Protein AF-A0A9W7RB84-F1 (afdb_monomer_lite)

Secondary structure (DSSP, 8-state):
-HHHHHHHHT-SS--HHHHHHHHHHHHHHHHHHHHHHHHHHHHHTTT----HHHHHHHHHHHHHHHHHHHHHHT---SS----STTTT-----TT-TT--

Structure (mmCIF, N/CA/C/O backbone):
data_AF-A0A9W7RB84-F1
#
_entry.id   AF-A0A9W7RB84-F1
#
loop_
_atom_site.group_PDB
_atom_site.id
_atom_site.type_symbol
_atom_site.label_atom_id
_atom_site.label_alt_id
_atom_site.label_comp_id
_atom_site.label_asym_id
_atom_site.label_entity_id
_atom_site.label_seq_id
_atom_site.pdbx_PDB_ins_code
_atom_site.Cartn_x
_atom_site.Cartn_y
_atom_site.Cartn_z
_atom_site.occupancy
_atom_site.B_iso_or_equiv
_atom_site.auth_seq_id
_atom_site.auth_comp_id
_atom_site.auth_asym_id
_atom_site.auth_atom_id
_atom_site.pdbx_PDB_model_num
ATOM 1 N N . VAL A 1 1 ? 9.269 9.755 8.096 1.00 79.69 1 VAL A N 1
ATOM 2 C CA . VAL A 1 1 ? 8.010 8.967 8.256 1.00 79.69 1 VAL A CA 1
ATOM 3 C C . VAL A 1 1 ? 8.179 7.819 9.252 1.00 79.69 1 VAL A C 1
ATOM 5 O O . VAL A 1 1 ? 7.345 7.698 10.149 1.00 79.69 1 VAL A O 1
ATOM 8 N N . ALA A 1 2 ? 9.262 7.042 9.144 1.00 87.94 2 ALA A N 1
ATOM 9 C CA . ALA A 1 2 ? 9.595 5.941 10.052 1.00 87.94 2 ALA A CA 1
ATOM 10 C C . ALA A 1 2 ? 9.589 6.336 11.542 1.00 87.94 2 ALA A C 1
ATOM 12 O O . ALA A 1 2 ? 8.867 5.726 12.321 1.00 87.94 2 ALA A O 1
ATOM 13 N N . GLU A 1 3 ? 10.274 7.413 11.935 1.00 91.75 3 GLU A N 1
ATOM 14 C CA . GLU A 1 3 ? 10.314 7.863 13.339 1.00 91.75 3 GLU A CA 1
ATOM 15 C C . GLU A 1 3 ? 8.923 8.172 13.906 1.00 91.75 3 GLU A C 1
ATOM 17 O O . GLU A 1 3 ? 8.541 7.689 14.971 1.00 91.75 3 GLU A O 1
ATOM 22 N N . SER A 1 4 ? 8.111 8.924 13.154 1.00 89.25 4 SER A N 1
ATOM 23 C CA . SER A 1 4 ? 6.738 9.237 13.559 1.00 89.25 4 SER A CA 1
ATOM 24 C C . SER A 1 4 ? 5.844 7.997 13.665 1.00 89.25 4 SER A C 1
ATOM 26 O O . SER A 1 4 ? 4.938 7.969 14.500 1.00 89.25 4 SER A O 1
ATOM 28 N N . TYR A 1 5 ? 6.097 6.978 12.836 1.00 93.06 5 TYR A N 1
ATOM 29 C CA . TYR A 1 5 ? 5.396 5.699 12.896 1.00 93.06 5 TYR A CA 1
ATOM 30 C C . TYR A 1 5 ? 5.823 4.903 14.131 1.00 93.06 5 TYR A C 1
ATOM 32 O O . TYR A 1 5 ? 4.970 4.507 14.918 1.00 93.06 5 TYR A O 1
ATOM 40 N N . LEU A 1 6 ? 7.130 4.768 14.368 1.00 94.62 6 LEU A N 1
ATOM 41 C CA . LEU A 1 6 ? 7.690 4.088 15.538 1.00 94.62 6 LEU A CA 1
ATOM 42 C C . LEU A 1 6 ? 7.220 4.727 16.848 1.00 94.62 6 LEU A C 1
ATOM 44 O O . LEU A 1 6 ? 6.752 4.030 17.746 1.00 94.62 6 LEU A O 1
ATOM 48 N N . SER A 1 7 ? 7.270 6.058 16.935 1.00 94.06 7 SER A N 1
ATOM 49 C CA . SER A 1 7 ? 6.736 6.815 18.070 1.00 94.06 7 SER A CA 1
ATOM 50 C C . SER A 1 7 ? 5.256 6.502 18.311 1.00 94.06 7 SER A C 1
ATOM 52 O O . SER A 1 7 ? 4.847 6.262 19.445 1.00 94.06 7 SER A O 1
ATOM 54 N N . TYR A 1 8 ? 4.440 6.434 17.252 1.00 94.56 8 TYR A N 1
ATOM 55 C CA . TYR A 1 8 ? 3.032 6.049 17.360 1.00 94.56 8 TYR A CA 1
ATOM 56 C C . TYR A 1 8 ? 2.847 4.586 17.801 1.00 94.56 8 TYR A C 1
ATOM 58 O O . TYR A 1 8 ? 1.994 4.311 18.650 1.00 94.56 8 TYR A O 1
ATOM 66 N N . CYS A 1 9 ? 3.648 3.653 17.280 1.00 92.88 9 CYS A N 1
ATOM 67 C CA . CYS A 1 9 ? 3.609 2.242 17.665 1.00 92.88 9 CYS A CA 1
ATOM 68 C C . CYS A 1 9 ? 3.927 2.046 19.151 1.00 92.88 9 CYS A C 1
ATOM 70 O O . CYS A 1 9 ? 3.251 1.256 19.805 1.00 92.88 9 CYS A O 1
ATOM 72 N N . LYS A 1 10 ? 4.870 2.814 19.706 1.00 94.94 10 LYS A N 1
ATOM 73 C CA . LYS A 1 10 ? 5.252 2.753 21.127 1.00 94.94 10 LYS A CA 1
ATOM 74 C C . LYS A 1 10 ? 4.189 3.311 22.088 1.00 94.94 10 LYS A C 1
ATOM 76 O O . LYS A 1 10 ? 4.289 3.108 23.293 1.00 94.94 10 LYS A O 1
ATOM 81 N N . LYS A 1 11 ? 3.153 4.008 21.601 1.00 94.81 11 LYS A N 1
ATOM 82 C CA . LYS A 1 11 ? 2.107 4.562 22.477 1.00 94.81 11 LYS A CA 1
ATOM 83 C C . LYS A 1 11 ? 1.207 3.471 23.053 1.00 94.81 11 LYS A C 1
ATOM 85 O O . LYS A 1 11 ? 0.582 2.725 22.301 1.00 94.81 11 LYS A O 1
ATOM 90 N N . ARG A 1 12 ? 1.030 3.494 24.381 1.00 94.56 12 ARG A N 1
ATOM 91 C CA . ARG A 1 12 ? 0.104 2.612 25.115 1.00 94.56 12 ARG A CA 1
ATOM 92 C C . ARG A 1 12 ? -1.351 2.760 24.657 1.00 94.56 12 ARG A C 1
ATOM 94 O O . ARG A 1 12 ? -2.036 1.764 24.466 1.00 94.56 12 ARG A O 1
ATOM 101 N N . LYS A 1 13 ? -1.832 3.997 24.474 1.00 94.38 13 LYS A N 1
ATOM 102 C CA . LYS A 1 13 ? -3.188 4.297 23.976 1.00 94.38 13 LYS A CA 1
ATOM 103 C C . LYS A 1 13 ? -3.111 5.026 22.635 1.00 94.38 13 LYS A C 1
ATOM 105 O O . LYS A 1 13 ? -2.394 6.019 22.499 1.00 94.38 13 LYS A O 1
ATOM 110 N N . ARG A 1 14 ? -3.877 4.561 21.644 1.00 95.12 14 ARG A N 1
ATOM 111 C CA . ARG A 1 14 ? -3.897 5.110 20.278 1.00 95.12 14 ARG A CA 1
ATOM 112 C C . ARG A 1 14 ? -5.259 5.735 19.986 1.00 95.12 14 ARG A C 1
ATOM 114 O O . ARG A 1 14 ? -6.260 5.035 19.904 1.00 95.12 14 ARG A O 1
ATOM 121 N N . ARG A 1 15 ? -5.294 7.062 19.820 1.00 95.50 15 ARG A N 1
ATOM 122 C CA . ARG A 1 15 ? -6.514 7.794 19.436 1.00 95.50 15 ARG A CA 1
ATOM 123 C C . ARG A 1 15 ? -6.852 7.545 17.966 1.00 95.50 15 ARG A C 1
ATOM 125 O O . ARG A 1 15 ? -5.962 7.638 17.118 1.00 95.50 15 ARG A O 1
ATOM 132 N N . ALA A 1 16 ? -8.132 7.332 17.662 1.00 95.06 16 ALA A N 1
ATOM 133 C CA . ALA A 1 16 ? -8.616 7.066 16.305 1.00 95.06 16 ALA A CA 1
ATOM 134 C C . ALA A 1 16 ? -8.204 8.153 15.293 1.00 95.06 16 ALA A C 1
ATOM 136 O O . ALA A 1 16 ? -7.722 7.837 14.206 1.00 95.06 16 ALA A O 1
ATOM 137 N N . SER A 1 17 ? -8.287 9.431 15.677 1.00 95.88 17 SER A N 1
ATOM 138 C CA . SER A 1 17 ? -7.859 10.563 14.842 1.00 95.88 17 SER A CA 1
ATOM 139 C C . SER A 1 17 ? -6.375 10.496 14.468 1.00 95.88 17 SER A C 1
ATOM 141 O O . SER A 1 17 ? -6.009 10.706 13.310 1.00 95.88 17 SER A O 1
ATOM 143 N N . ARG A 1 18 ? -5.506 10.127 15.419 1.00 94.62 18 ARG A N 1
ATOM 144 C CA . ARG A 1 18 ? -4.066 9.978 15.168 1.00 94.62 18 ARG A CA 1
ATOM 145 C C . ARG A 1 18 ? -3.775 8.778 14.272 1.00 94.62 18 ARG A C 1
ATOM 147 O O . ARG A 1 18 ? -2.933 8.890 13.385 1.00 94.62 18 ARG A O 1
ATOM 154 N N . THR A 1 19 ? -4.495 7.671 14.460 1.00 95.06 19 THR A N 1
ATOM 155 C CA . THR A 1 19 ? -4.432 6.503 13.569 1.00 95.06 19 THR A CA 1
ATOM 156 C C . THR A 1 19 ? -4.808 6.886 12.141 1.00 95.06 19 THR A C 1
ATOM 158 O O . THR A 1 19 ? -4.067 6.587 11.208 1.00 95.06 19 THR A O 1
ATOM 161 N N . ARG A 1 20 ? -5.929 7.600 11.966 1.00 96.62 20 ARG A N 1
ATOM 162 C CA . ARG A 1 20 ? -6.416 8.052 10.656 1.00 96.62 20 ARG A CA 1
ATOM 163 C C . ARG A 1 20 ? -5.412 8.988 9.982 1.00 96.62 20 ARG A C 1
ATOM 165 O O . ARG A 1 20 ? -5.090 8.795 8.815 1.00 96.62 20 ARG A O 1
ATOM 172 N N . MET A 1 21 ? -4.849 9.945 10.723 1.00 96.25 21 MET A N 1
ATOM 173 C CA . MET A 1 21 ? -3.786 10.825 10.221 1.00 96.25 21 MET A CA 1
ATOM 174 C C . MET A 1 21 ? -2.573 10.026 9.726 1.00 96.25 21 MET A C 1
ATOM 176 O O . MET A 1 21 ? -2.069 10.286 8.635 1.00 96.25 21 MET A O 1
ATOM 180 N N . LEU A 1 22 ? -2.102 9.057 10.515 1.00 95.50 22 LEU A N 1
ATOM 181 C CA . LEU A 1 22 ? -0.935 8.257 10.158 1.00 95.50 22 LEU A CA 1
ATOM 182 C C . LEU A 1 22 ? -1.203 7.390 8.925 1.00 95.50 22 LEU A C 1
ATOM 184 O O . LEU A 1 22 ? -0.403 7.420 7.997 1.00 95.50 22 LEU A O 1
ATOM 188 N N . LYS A 1 23 ? -2.353 6.703 8.870 1.00 95.62 23 LYS A N 1
ATOM 189 C CA . LYS A 1 23 ? -2.771 5.918 7.698 1.00 95.62 23 LYS A CA 1
ATOM 190 C C . LYS A 1 23 ? -2.807 6.764 6.427 1.00 95.62 23 LYS A C 1
ATOM 192 O O . LYS A 1 23 ? -2.194 6.385 5.438 1.00 95.62 23 LYS A O 1
ATOM 197 N N . ARG A 1 24 ? -3.416 7.957 6.478 1.00 97.44 24 ARG A N 1
ATOM 198 C CA . ARG A 1 24 ? -3.430 8.898 5.343 1.00 97.44 24 ARG A CA 1
ATOM 199 C C . ARG A 1 24 ? -2.017 9.213 4.849 1.00 97.44 24 ARG A C 1
ATOM 201 O O . ARG A 1 24 ? -1.777 9.221 3.648 1.00 97.44 24 ARG A O 1
ATOM 208 N N . ARG A 1 25 ? -1.082 9.479 5.770 1.00 96.69 25 ARG A N 1
ATOM 209 C CA . ARG A 1 25 ? 0.322 9.761 5.426 1.00 96.69 25 ARG A CA 1
ATOM 210 C C . ARG A 1 25 ? 1.009 8.557 4.781 1.00 96.69 25 ARG A C 1
ATOM 212 O O . ARG A 1 25 ? 1.753 8.758 3.831 1.00 96.69 25 ARG A O 1
ATOM 219 N N . MET A 1 26 ? 0.754 7.341 5.268 1.00 96.69 26 MET A N 1
ATOM 220 C CA . MET A 1 26 ? 1.329 6.116 4.694 1.00 96.69 26 MET A CA 1
ATOM 221 C C . MET A 1 26 ? 0.797 5.833 3.289 1.00 96.69 26 MET A C 1
ATOM 223 O O . MET A 1 26 ? 1.587 5.563 2.394 1.00 96.69 26 MET A O 1
ATOM 227 N N . ILE A 1 27 ? -0.515 5.978 3.077 1.00 97.69 27 ILE A N 1
ATOM 228 C CA . ILE A 1 27 ? -1.149 5.799 1.762 1.00 97.69 27 ILE A CA 1
ATOM 229 C C . ILE A 1 27 ? -0.568 6.792 0.748 1.00 97.69 27 ILE A C 1
ATOM 231 O O . ILE A 1 27 ? -0.134 6.388 -0.326 1.00 97.69 27 ILE A O 1
ATOM 235 N N . LYS A 1 28 ? -0.473 8.079 1.118 1.00 97.75 28 LYS A N 1
ATOM 236 C CA . LYS A 1 28 ? 0.137 9.109 0.259 1.00 97.75 28 LYS A CA 1
ATOM 237 C C . LYS A 1 28 ? 1.615 8.844 -0.030 1.00 97.75 28 LYS A C 1
ATOM 239 O O . LYS A 1 28 ? 2.083 9.142 -1.122 1.00 97.75 28 LYS A O 1
ATOM 244 N N . LEU A 1 29 ? 2.362 8.315 0.943 1.00 97.50 29 LEU A N 1
ATOM 245 C CA . LEU A 1 29 ? 3.761 7.951 0.729 1.00 97.50 29 LEU A CA 1
ATOM 246 C C . LEU A 1 29 ? 3.879 6.808 -0.284 1.00 97.50 29 LEU A C 1
ATOM 248 O O . LEU A 1 29 ? 4.692 6.909 -1.195 1.00 97.50 29 LEU A O 1
ATOM 252 N N . LEU A 1 30 ? 3.067 5.757 -0.146 1.00 97.38 30 LEU A N 1
ATOM 253 C CA . LEU A 1 30 ? 3.056 4.639 -1.089 1.00 97.38 30 LEU A CA 1
ATOM 254 C C . LEU A 1 30 ? 2.715 5.108 -2.507 1.00 97.38 30 LEU A C 1
ATOM 256 O O . LEU A 1 30 ? 3.412 4.758 -3.452 1.00 97.38 30 LEU A O 1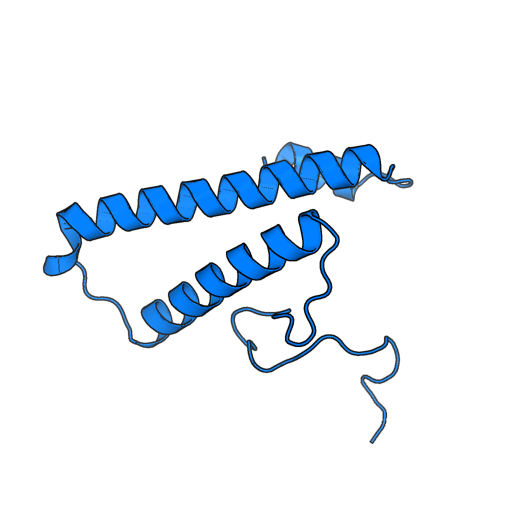
ATOM 260 N N . GLU A 1 31 ? 1.684 5.939 -2.639 1.00 98.38 31 GLU A N 1
ATOM 261 C CA . GLU A 1 31 ? 1.298 6.550 -3.912 1.00 98.38 31 GLU A CA 1
ATOM 262 C C . GLU A 1 31 ? 2.452 7.338 -4.540 1.00 98.38 31 GLU A C 1
ATOM 264 O O . GLU A 1 31 ? 2.808 7.084 -5.688 1.00 98.38 31 GLU A O 1
ATOM 269 N N . LYS A 1 32 ? 3.116 8.205 -3.763 1.00 98.25 32 LYS A N 1
ATOM 270 C CA . LYS A 1 32 ? 4.283 8.961 -4.236 1.00 98.25 32 LYS A CA 1
ATOM 271 C C . LYS A 1 32 ? 5.411 8.044 -4.719 1.00 98.25 32 LYS A C 1
ATOM 273 O O . LYS A 1 32 ? 5.982 8.299 -5.775 1.00 98.25 32 LYS A O 1
ATOM 278 N N . LEU A 1 33 ? 5.738 6.999 -3.957 1.00 97.88 33 LEU A N 1
ATOM 279 C CA . LEU A 1 33 ? 6.809 6.061 -4.309 1.00 97.88 33 LEU A CA 1
ATOM 280 C C . LEU A 1 33 ? 6.499 5.306 -5.607 1.00 97.88 33 LEU A C 1
ATOM 282 O O . LEU A 1 33 ? 7.396 5.119 -6.426 1.00 97.88 33 LEU A O 1
ATOM 286 N N . LEU A 1 34 ? 5.240 4.910 -5.817 1.00 98.19 34 LEU A N 1
ATOM 287 C CA . LEU A 1 34 ? 4.818 4.273 -7.064 1.00 98.19 34 LEU A CA 1
ATOM 288 C C . LEU A 1 34 ? 4.922 5.236 -8.249 1.00 98.19 34 LEU A C 1
ATOM 290 O O . LEU A 1 34 ? 5.496 4.858 -9.265 1.00 98.19 34 LEU A O 1
ATOM 294 N N . SER A 1 35 ? 4.472 6.486 -8.105 1.00 98.00 35 SER A N 1
ATOM 295 C CA . SER A 1 35 ? 4.610 7.495 -9.164 1.00 98.00 35 SER A CA 1
ATOM 296 C C . SER A 1 35 ? 6.073 7.774 -9.519 1.00 98.00 35 SER A C 1
ATOM 298 O O . SER A 1 35 ? 6.417 7.845 -10.693 1.00 98.00 35 SER A O 1
ATOM 300 N N . GLN A 1 36 ? 6.954 7.892 -8.520 1.00 97.62 36 GLN A N 1
ATOM 301 C CA . GLN A 1 36 ? 8.391 8.088 -8.754 1.00 97.62 36 GLN A CA 1
ATOM 302 C C . GLN A 1 36 ? 9.018 6.890 -9.472 1.00 97.62 36 GLN A C 1
ATOM 304 O O . GLN A 1 36 ? 9.784 7.062 -10.417 1.00 97.62 36 GLN A O 1
ATOM 309 N N . ARG A 1 37 ? 8.665 5.671 -9.053 1.00 95.56 37 ARG A N 1
ATOM 310 C CA . ARG A 1 37 ? 9.109 4.438 -9.709 1.00 95.56 37 ARG A CA 1
ATOM 311 C C . ARG A 1 37 ? 8.627 4.362 -11.155 1.00 95.56 37 ARG A C 1
ATOM 313 O O . ARG A 1 37 ? 9.377 3.906 -12.014 1.00 95.56 37 ARG A O 1
ATOM 320 N N . ASP A 1 38 ? 7.391 4.774 -11.419 1.00 95.88 38 ASP A N 1
ATOM 321 C CA . ASP A 1 38 ? 6.826 4.789 -12.767 1.00 95.88 38 ASP A CA 1
ATOM 322 C C . ASP A 1 38 ? 7.522 5.828 -13.654 1.00 95.88 38 ASP A C 1
ATOM 324 O O . ASP A 1 38 ? 7.815 5.516 -14.803 1.00 95.88 38 ASP A O 1
ATOM 328 N N . GLY A 1 39 ? 7.915 6.981 -13.100 1.00 96.44 39 GLY A N 1
ATOM 329 C CA . GLY A 1 39 ? 8.778 7.950 -13.786 1.00 96.44 39 GLY A CA 1
ATOM 330 C C . GLY A 1 39 ? 10.130 7.354 -14.192 1.00 96.44 39 GLY A C 1
ATOM 331 O O . GLY A 1 39 ? 10.474 7.364 -15.370 1.00 96.44 39 GLY A O 1
ATOM 332 N N . ILE A 1 40 ? 10.847 6.730 -13.249 1.00 94.94 40 ILE A N 1
ATOM 333 C CA . ILE A 1 40 ? 12.137 6.067 -13.530 1.00 94.94 40 ILE A CA 1
ATOM 334 C C . ILE A 1 40 ? 11.976 4.984 -14.603 1.00 94.94 40 ILE A C 1
ATOM 336 O O . ILE A 1 40 ? 12.811 4.842 -15.491 1.00 94.94 40 ILE A O 1
ATOM 340 N N . HIS A 1 41 ? 10.902 4.199 -14.534 1.00 94.06 41 HIS A N 1
ATOM 341 C CA . HIS A 1 41 ? 10.660 3.146 -15.512 1.00 94.06 41 HIS A CA 1
ATOM 342 C C . HIS A 1 41 ? 10.249 3.680 -16.884 1.00 94.06 41 HIS A C 1
ATOM 344 O O . HIS A 1 41 ? 10.561 3.048 -17.884 1.00 94.06 41 HIS A O 1
ATOM 350 N N . SER A 1 42 ? 9.572 4.825 -16.948 1.00 94.25 42 SER A N 1
ATOM 351 C CA . SER A 1 42 ? 9.259 5.477 -18.219 1.00 94.25 42 SER A CA 1
ATOM 352 C C . SER A 1 42 ? 10.519 5.965 -18.933 1.00 94.25 42 SER A C 1
ATOM 354 O O . SER A 1 42 ? 10.564 5.938 -20.156 1.00 94.25 42 SER A O 1
ATOM 356 N N . GLU A 1 43 ? 11.526 6.409 -18.181 1.00 95.06 43 GLU A N 1
ATOM 357 C CA . GLU A 1 43 ? 12.767 6.969 -18.726 1.00 95.06 43 GLU A CA 1
ATOM 358 C C . GLU A 1 43 ? 13.808 5.883 -19.043 1.00 95.06 43 GLU A C 1
ATOM 360 O O . GLU A 1 43 ? 14.407 5.879 -20.114 1.00 95.06 43 GLU A O 1
ATOM 365 N N . TYR A 1 44 ? 13.978 4.908 -18.144 1.00 94.06 44 TYR A N 1
ATOM 366 C CA . TYR A 1 44 ? 15.045 3.901 -18.224 1.00 94.06 44 TYR A CA 1
ATOM 367 C C . TYR A 1 44 ? 14.533 2.470 -18.431 1.00 94.06 44 TYR A C 1
ATOM 369 O O . TYR A 1 44 ? 15.319 1.525 -18.417 1.00 94.06 44 TYR A O 1
ATOM 377 N N . GLY A 1 45 ? 13.225 2.263 -18.606 1.00 88.06 45 GLY A N 1
ATOM 378 C CA . GLY A 1 45 ? 12.607 0.931 -18.614 1.00 88.06 45 GLY A CA 1
ATOM 379 C C . GLY A 1 45 ? 13.194 -0.035 -19.640 1.00 88.06 45 GLY A C 1
ATOM 380 O O . GLY A 1 45 ? 13.325 -1.216 -19.334 1.00 88.06 45 GLY A O 1
ATOM 381 N N . ALA A 1 46 ? 13.616 0.463 -20.806 1.00 88.69 46 ALA A N 1
ATOM 382 C CA . ALA A 1 46 ? 14.258 -0.342 -21.847 1.00 88.69 46 ALA A CA 1
ATOM 383 C C . ALA A 1 46 ? 15.640 -0.888 -21.434 1.00 88.69 46 ALA A C 1
ATOM 385 O O . ALA A 1 46 ? 16.058 -1.936 -21.919 1.00 88.69 46 ALA A O 1
ATOM 386 N N . LEU A 1 47 ? 16.335 -0.200 -20.522 1.00 92.62 47 LEU A N 1
ATOM 387 C CA . LEU A 1 47 ? 17.652 -0.591 -20.007 1.00 92.62 47 LEU A CA 1
ATOM 388 C C . LEU A 1 47 ? 17.553 -1.489 -18.763 1.00 92.62 47 LEU A C 1
ATOM 390 O O . LEU A 1 47 ? 18.530 -2.121 -18.365 1.00 92.62 47 LEU A O 1
ATOM 394 N N . LEU A 1 48 ? 16.381 -1.544 -18.125 1.00 88.88 48 LEU A N 1
ATOM 395 C CA . LEU A 1 48 ? 16.171 -2.240 -16.859 1.00 88.88 48 LEU A CA 1
ATOM 396 C C . LEU A 1 48 ? 15.501 -3.594 -17.088 1.00 88.88 48 LEU A C 1
ATOM 398 O O . LEU A 1 48 ? 14.345 -3.682 -17.497 1.00 88.88 48 LEU A O 1
ATOM 402 N N . ARG A 1 49 ? 16.205 -4.675 -16.744 1.00 91.19 49 ARG A N 1
ATOM 403 C CA . ARG A 1 49 ? 15.657 -6.034 -16.805 1.00 91.19 49 ARG A CA 1
ATOM 404 C C . ARG A 1 49 ? 15.066 -6.428 -15.455 1.00 91.19 49 ARG A C 1
ATOM 406 O O . ARG A 1 49 ? 15.792 -6.620 -14.483 1.00 91.19 49 ARG A O 1
ATOM 413 N N . TYR A 1 50 ? 13.747 -6.578 -15.396 1.00 91.19 50 TYR A N 1
ATOM 414 C CA . TYR A 1 50 ? 13.054 -7.060 -14.202 1.00 91.19 50 TYR A CA 1
ATOM 415 C C . TYR A 1 50 ? 12.710 -8.542 -14.315 1.00 91.19 50 TYR A C 1
ATOM 417 O O . TYR A 1 50 ? 12.465 -9.069 -15.399 1.00 91.19 50 TYR A O 1
ATOM 425 N N . THR A 1 51 ? 12.659 -9.219 -13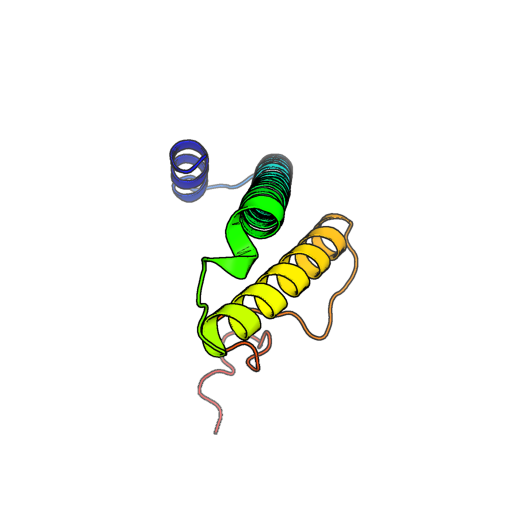.172 1.00 95.62 51 THR A N 1
ATOM 426 C CA . THR A 1 51 ? 12.161 -10.592 -13.097 1.00 95.62 51 THR A CA 1
ATOM 427 C C . THR A 1 51 ? 10.635 -10.618 -13.194 1.00 95.62 51 THR A C 1
ATOM 429 O O . THR A 1 51 ? 9.946 -9.640 -12.891 1.00 95.62 51 THR A O 1
ATOM 432 N N . GLN A 1 52 ? 10.071 -11.768 -13.560 1.00 94.62 52 GLN A N 1
ATOM 433 C CA . GLN A 1 52 ? 8.618 -11.957 -13.546 1.00 94.62 52 GLN A CA 1
ATOM 434 C C . GLN A 1 52 ? 8.026 -11.739 -12.142 1.00 94.62 52 GLN A C 1
ATOM 436 O O . GLN A 1 52 ? 6.969 -11.120 -11.998 1.00 94.62 52 GLN A O 1
ATOM 441 N N . ASP A 1 53 ? 8.733 -12.195 -11.103 1.00 94.88 53 ASP A N 1
ATOM 442 C CA . ASP A 1 53 ? 8.333 -11.999 -9.708 1.00 94.88 53 ASP A CA 1
ATOM 443 C C . ASP A 1 53 ? 8.253 -10.513 -9.340 1.00 94.88 53 ASP A C 1
ATOM 445 O O . ASP A 1 53 ? 7.280 -10.074 -8.728 1.00 94.88 53 ASP A O 1
ATOM 449 N N . TYR A 1 54 ? 9.209 -9.704 -9.801 1.00 94.75 54 TYR A N 1
ATOM 450 C CA . TYR A 1 54 ? 9.173 -8.261 -9.592 1.00 94.75 54 TYR A CA 1
ATOM 451 C C . TYR A 1 54 ? 7.884 -7.637 -10.151 1.00 94.75 54 TYR A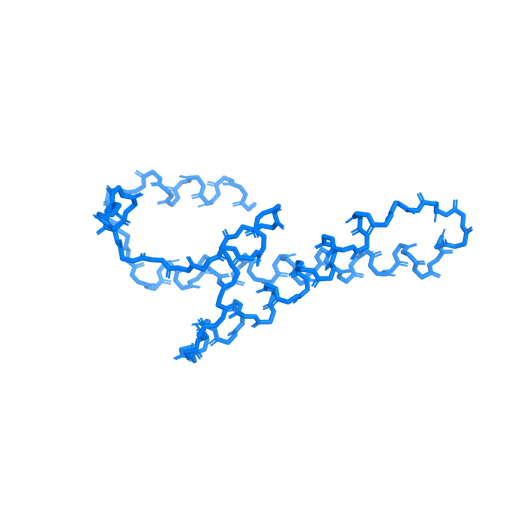 C 1
ATOM 453 O O . TYR A 1 54 ? 7.188 -6.904 -9.442 1.00 94.75 54 TYR A O 1
ATOM 461 N N . HIS A 1 55 ? 7.523 -7.958 -11.399 1.0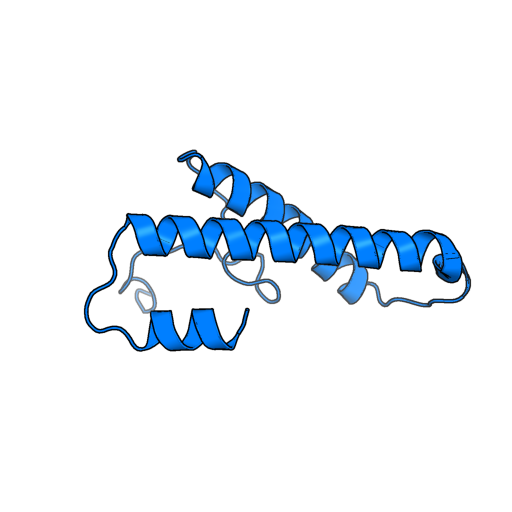0 94.06 55 HIS A N 1
ATOM 462 C CA . HIS A 1 55 ? 6.291 -7.454 -12.015 1.00 94.06 55 HIS A CA 1
ATOM 463 C C . HIS A 1 55 ? 5.045 -7.910 -11.251 1.00 94.06 55 HIS A C 1
ATOM 465 O O . HIS A 1 55 ? 4.121 -7.121 -11.026 1.00 94.06 55 HIS A O 1
ATOM 471 N N . LYS A 1 56 ? 5.040 -9.168 -10.801 1.00 96.06 56 LYS A N 1
ATOM 472 C CA . LYS A 1 56 ? 3.962 -9.735 -9.991 1.00 96.06 56 LYS A CA 1
ATOM 473 C C . LYS A 1 56 ? 3.808 -8.985 -8.666 1.00 96.06 56 LYS A C 1
ATOM 475 O O . LYS A 1 56 ? 2.705 -8.534 -8.351 1.00 96.06 56 LYS A O 1
ATOM 480 N N . ARG A 1 57 ? 4.898 -8.784 -7.919 1.00 97.38 57 ARG A N 1
ATOM 481 C CA . ARG A 1 57 ? 4.898 -8.048 -6.642 1.00 97.38 57 ARG A CA 1
ATOM 482 C C . ARG A 1 57 ? 4.465 -6.598 -6.829 1.00 97.38 57 ARG A C 1
ATOM 484 O O . ARG A 1 57 ? 3.643 -6.115 -6.054 1.00 97.38 57 ARG A O 1
ATOM 491 N N . LEU A 1 58 ? 4.920 -5.924 -7.887 1.00 96.62 58 LEU A N 1
ATOM 492 C CA . LEU A 1 58 ? 4.496 -4.557 -8.199 1.00 96.62 58 LEU A CA 1
ATOM 493 C C . LEU A 1 58 ? 2.987 -4.469 -8.481 1.00 96.62 58 LEU A C 1
ATOM 495 O O . LEU A 1 58 ? 2.316 -3.574 -7.967 1.00 96.62 58 LEU A O 1
ATOM 499 N N . SER A 1 59 ? 2.437 -5.415 -9.249 1.00 97.00 59 SER A N 1
ATOM 500 C CA . SER A 1 59 ? 0.992 -5.502 -9.502 1.00 97.00 59 SER A CA 1
ATOM 501 C C . SER A 1 59 ? 0.198 -5.690 -8.204 1.00 97.00 59 SER A C 1
ATOM 503 O O . SER A 1 59 ? -0.796 -5.002 -7.968 1.00 97.00 59 SER A O 1
ATOM 505 N N . ILE A 1 60 ? 0.681 -6.556 -7.308 1.00 97.88 60 ILE A N 1
ATOM 506 C CA . ILE A 1 60 ? 0.084 -6.776 -5.983 1.00 97.88 60 ILE A CA 1
ATOM 507 C C . ILE A 1 60 ? 0.128 -5.498 -5.138 1.00 97.88 60 ILE A C 1
ATOM 509 O O . ILE A 1 60 ? -0.8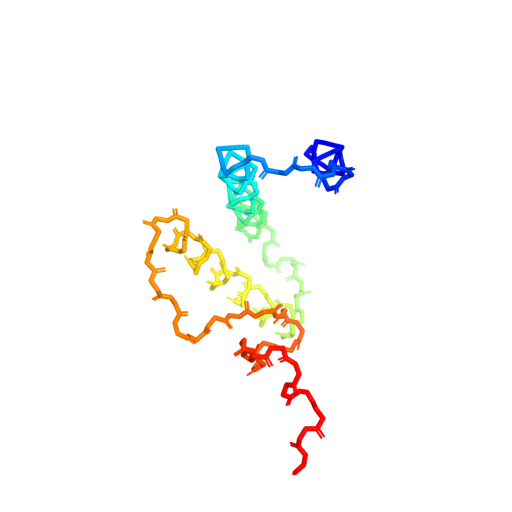87 -5.121 -4.559 1.00 97.88 60 ILE A O 1
ATOM 513 N N . ILE A 1 61 ? 1.263 -4.795 -5.099 1.00 98.06 61 ILE A N 1
ATOM 514 C CA . ILE A 1 61 ? 1.409 -3.537 -4.349 1.00 98.06 61 ILE A CA 1
ATOM 515 C C . ILE A 1 61 ? 0.438 -2.466 -4.867 1.00 98.06 61 ILE A C 1
ATOM 517 O O . ILE A 1 61 ? -0.191 -1.771 -4.067 1.00 98.06 61 ILE A O 1
ATOM 521 N N . ARG A 1 62 ? 0.258 -2.352 -6.190 1.00 98.25 62 ARG A N 1
ATOM 522 C CA . ARG A 1 62 ? -0.732 -1.432 -6.778 1.00 98.25 62 ARG A CA 1
ATOM 523 C C . ARG A 1 62 ? -2.159 -1.780 -6.344 1.00 98.25 62 ARG A C 1
ATOM 525 O O . ARG A 1 62 ? -2.905 -0.881 -5.967 1.00 98.25 62 ARG A O 1
ATOM 532 N N . LYS A 1 63 ? -2.521 -3.069 -6.308 1.00 97.62 63 LYS A N 1
ATOM 533 C CA . LYS A 1 63 ? -3.820 -3.519 -5.770 1.00 97.62 63 LYS A CA 1
ATOM 534 C C . LYS A 1 63 ? -3.978 -3.180 -4.286 1.00 97.62 63 LYS A C 1
ATOM 536 O O . LYS A 1 63 ? -5.031 -2.693 -3.889 1.00 97.62 63 LYS A O 1
ATOM 541 N N . VAL A 1 64 ? -2.930 -3.371 -3.482 1.00 97.69 64 VAL A N 1
ATOM 542 C CA . VAL A 1 64 ? -2.927 -2.993 -2.058 1.00 97.69 64 VAL A CA 1
ATOM 543 C C . VAL A 1 64 ? -3.182 -1.496 -1.884 1.00 97.69 64 VAL A C 1
ATOM 545 O O . VAL A 1 64 ? -3.983 -1.125 -1.032 1.00 97.69 64 VAL A O 1
ATOM 548 N N . LEU A 1 65 ? -2.571 -0.628 -2.703 1.00 98.19 65 LEU A N 1
ATOM 549 C CA . LEU A 1 65 ? -2.831 0.815 -2.633 1.00 98.19 65 LEU A CA 1
ATOM 550 C C . LEU A 1 65 ? -4.315 1.140 -2.856 1.00 98.19 65 LEU A C 1
ATOM 552 O O . LEU A 1 65 ? -4.871 1.961 -2.124 1.00 98.19 65 LEU A O 1
ATOM 556 N N . VAL A 1 66 ? -4.952 0.500 -3.841 1.00 98.00 66 VAL A N 1
ATOM 557 C CA . VAL A 1 66 ? -6.391 0.668 -4.097 1.00 98.00 66 VAL A CA 1
ATOM 558 C C . VAL A 1 66 ? -7.191 0.230 -2.872 1.00 98.00 66 VAL A C 1
ATOM 560 O O . VAL A 1 66 ? -7.926 1.043 -2.318 1.00 98.00 66 VAL A O 1
ATOM 563 N N . GLN A 1 67 ? -6.970 -0.991 -2.376 1.00 97.44 67 GLN A N 1
ATOM 564 C CA . GLN A 1 67 ? -7.685 -1.515 -1.206 1.00 97.44 67 GLN A CA 1
ATOM 565 C C . GLN A 1 67 ? -7.512 -0.621 0.037 1.00 97.44 67 GLN A C 1
ATOM 567 O O . GLN A 1 67 ? -8.480 -0.346 0.745 1.00 97.44 67 GLN A O 1
ATOM 572 N N . GLU A 1 68 ? -6.304 -0.111 0.296 1.00 97.44 68 GLU A N 1
ATOM 573 C CA . GLU A 1 68 ? -6.042 0.789 1.427 1.00 97.44 68 GLU A CA 1
ATOM 574 C C . GLU A 1 68 ? -6.771 2.135 1.290 1.00 97.44 68 GLU A C 1
ATOM 576 O O . GLU A 1 68 ? -7.261 2.662 2.292 1.00 97.44 68 GLU A O 1
ATOM 581 N N . LYS A 1 69 ? -6.895 2.686 0.072 1.00 98.06 69 LYS A N 1
ATOM 582 C CA . LYS A 1 69 ? -7.693 3.899 -0.182 1.00 98.06 69 LYS A CA 1
ATOM 583 C C . LYS A 1 69 ? -9.178 3.658 0.098 1.00 98.06 69 LYS A C 1
ATOM 585 O O . LYS A 1 69 ? -9.787 4.433 0.835 1.00 98.06 69 LYS A O 1
ATOM 590 N N . GLU A 1 70 ? -9.734 2.556 -0.398 1.00 97.94 70 GLU A N 1
ATOM 591 C CA . GLU A 1 70 ? -11.135 2.190 -0.156 1.00 97.94 70 GLU A CA 1
ATOM 592 C C . GLU A 1 70 ? -11.421 1.997 1.339 1.00 97.94 70 GLU A C 1
ATOM 594 O O . GLU A 1 70 ? -12.360 2.570 1.898 1.00 97.94 70 GLU A O 1
ATOM 599 N N . MET A 1 71 ? -10.555 1.254 2.030 1.00 96.50 71 MET A N 1
ATOM 600 C CA . MET A 1 71 ? -10.668 1.036 3.471 1.00 96.50 71 MET A CA 1
ATOM 601 C C . MET A 1 71 ? -10.497 2.329 4.275 1.00 96.50 71 MET A C 1
ATOM 603 O O . MET A 1 71 ? -11.110 2.492 5.332 1.00 96.50 71 MET A O 1
ATOM 607 N N . PHE A 1 72 ? -9.669 3.263 3.804 1.00 97.38 72 PHE A N 1
ATOM 608 C CA . PHE A 1 72 ? -9.511 4.571 4.435 1.00 97.38 72 PHE A CA 1
ATOM 609 C C . PHE A 1 72 ? -10.792 5.419 4.354 1.00 97.38 72 PHE A C 1
ATOM 611 O O . PHE A 1 72 ? -11.098 6.172 5.289 1.00 97.38 72 PHE A O 1
ATOM 618 N N . GLU A 1 73 ? -11.558 5.268 3.277 1.00 97.25 73 GLU A N 1
ATOM 619 C CA . GLU A 1 73 ? -12.879 5.879 3.084 1.00 97.25 73 GLU A CA 1
ATOM 620 C C . GLU A 1 73 ? -14.002 5.153 3.837 1.00 97.25 73 GLU A C 1
ATOM 622 O O . GLU A 1 73 ? -15.107 5.674 3.932 1.00 97.25 73 GLU A O 1
ATOM 627 N N . GLY A 1 74 ? -13.715 3.997 4.441 1.00 95.81 74 GLY A N 1
ATOM 628 C CA . GLY A 1 74 ? -14.691 3.204 5.190 1.00 95.81 74 GLY A CA 1
ATOM 629 C C . GLY A 1 74 ? -15.417 2.155 4.349 1.00 95.81 74 GLY A C 1
ATOM 630 O O . GLY A 1 74 ? -16.359 1.536 4.839 1.00 95.81 74 GLY A O 1
ATOM 631 N N . ARG A 1 75 ? -14.975 1.914 3.109 1.00 97.12 75 ARG A N 1
ATOM 632 C CA . ARG A 1 75 ? -15.522 0.859 2.251 1.00 97.12 75 ARG A CA 1
ATOM 633 C C . ARG A 1 75 ? -15.012 -0.516 2.691 1.00 97.12 75 ARG A C 1
ATOM 635 O O . ARG A 1 75 ? -13.890 -0.669 3.183 1.00 97.12 75 ARG A O 1
ATOM 642 N N . LYS A 1 76 ? -15.855 -1.536 2.529 1.00 94.38 76 LYS A N 1
ATOM 643 C CA . LYS A 1 76 ? -15.526 -2.926 2.866 1.00 94.38 76 LYS A CA 1
ATOM 644 C C . LYS A 1 76 ? -14.819 -3.596 1.688 1.00 94.38 76 LYS A C 1
ATOM 646 O O . LYS A 1 76 ? -15.395 -3.702 0.616 1.00 94.38 76 LYS A O 1
ATOM 651 N N . VAL A 1 77 ? -13.623 -4.128 1.937 1.00 94.75 77 VAL A N 1
ATOM 652 C CA . VAL A 1 77 ? -12.850 -4.943 0.983 1.00 94.75 77 VAL A CA 1
ATOM 653 C C . VAL A 1 77 ? -12.878 -6.402 1.444 1.00 94.75 77 VAL A C 1
ATOM 655 O O . VAL A 1 77 ? -12.356 -6.721 2.522 1.00 94.75 77 VAL A O 1
ATOM 658 N N . SER A 1 78 ? -13.528 -7.270 0.666 1.00 89.19 78 SER A N 1
ATOM 659 C CA . SER A 1 78 ? -13.732 -8.696 0.974 1.00 89.19 78 SER A CA 1
ATOM 660 C C . SER A 1 78 ? -12.499 -9.554 0.676 1.00 89.19 78 SER A C 1
ATOM 662 O O . SER A 1 78 ? -12.164 -10.438 1.460 1.00 89.19 78 SER A O 1
ATOM 664 N N . ASP A 1 79 ? -11.774 -9.260 -0.399 1.00 90.62 79 ASP A N 1
ATOM 665 C CA . ASP A 1 79 ? -10.612 -10.003 -0.901 1.00 90.62 79 ASP A CA 1
ATOM 666 C C . ASP A 1 79 ? -9.274 -9.371 -0.478 1.00 90.62 79 ASP A C 1
ATOM 668 O O . ASP A 1 79 ? -8.280 -9.375 -1.209 1.00 90.62 79 ASP A O 1
ATOM 672 N N . ARG A 1 80 ? -9.249 -8.804 0.730 1.00 94.69 80 ARG A N 1
ATOM 673 C CA . ARG A 1 80 ? -8.130 -7.993 1.211 1.00 94.69 80 ARG A CA 1
ATOM 674 C C . ARG A 1 80 ? -6.810 -8.759 1.193 1.00 94.69 80 ARG A C 1
ATOM 676 O O . ARG A 1 80 ? -6.696 -9.848 1.759 1.00 94.69 80 ARG A O 1
ATOM 683 N N . ILE A 1 81 ? -5.794 -8.140 0.611 1.00 96.00 81 ILE A N 1
ATOM 684 C CA . ILE A 1 81 ? -4.431 -8.656 0.590 1.00 96.00 81 ILE A CA 1
ATOM 685 C C . ILE A 1 81 ? -3.767 -8.311 1.925 1.00 96.00 81 ILE A C 1
ATOM 687 O O . ILE A 1 81 ? -3.717 -7.151 2.326 1.00 96.00 81 ILE A O 1
ATOM 691 N N . VAL A 1 82 ? -3.262 -9.328 2.627 1.00 94.25 82 VAL A N 1
ATOM 692 C CA . VAL A 1 82 ? -2.604 -9.166 3.942 1.00 94.25 82 VAL A CA 1
ATOM 693 C C . VAL A 1 82 ? -1.087 -9.349 3.890 1.00 94.25 82 VAL A C 1
ATOM 695 O O . VAL A 1 82 ? -0.381 -8.915 4.793 1.00 94.25 82 VAL A O 1
ATOM 698 N N . SER A 1 83 ? -0.579 -9.985 2.834 1.00 94.56 83 SER A N 1
ATOM 699 C CA . SER A 1 83 ? 0.843 -10.228 2.600 1.00 94.56 83 SER A CA 1
ATOM 700 C C . SER A 1 83 ? 1.132 -10.087 1.111 1.00 94.56 83 SER A C 1
ATOM 702 O O . SER A 1 83 ? 0.360 -10.575 0.291 1.00 94.56 83 SER A O 1
ATOM 704 N N . ILE A 1 84 ? 2.237 -9.429 0.760 1.00 94.94 84 ILE A N 1
ATOM 705 C CA . ILE A 1 84 ? 2.670 -9.304 -0.639 1.00 94.94 84 ILE A CA 1
ATOM 706 C C . ILE A 1 84 ? 3.203 -10.651 -1.140 1.00 94.94 84 ILE A C 1
ATOM 708 O O . ILE A 1 84 ? 2.832 -11.094 -2.224 1.00 94.94 84 ILE A O 1
ATOM 712 N N . ASP A 1 85 ? 4.017 -11.325 -0.327 1.00 93.25 85 ASP A N 1
ATOM 713 C CA . ASP A 1 85 ? 4.662 -12.584 -0.712 1.00 93.25 85 ASP A CA 1
ATOM 714 C C . ASP A 1 85 ? 3.662 -13.751 -0.702 1.00 93.25 85 ASP A C 1
ATOM 716 O O . ASP A 1 85 ? 3.699 -14.625 -1.565 1.00 93.25 85 ASP A O 1
ATOM 720 N N . ARG A 1 86 ? 2.696 -13.730 0.227 1.00 93.44 86 ARG A N 1
ATOM 721 C CA . ARG A 1 86 ? 1.583 -14.693 0.296 1.00 93.44 86 ARG A CA 1
ATOM 722 C C . ARG A 1 86 ? 0.250 -14.030 -0.043 1.00 93.44 86 ARG A C 1
ATOM 724 O O . ARG A 1 86 ? -0.706 -14.081 0.728 1.00 93.44 86 ARG A O 1
ATOM 731 N N . HIS A 1 87 ? 0.174 -13.419 -1.223 1.00 92.25 87 HIS A N 1
ATOM 732 C CA . HIS A 1 87 ? -0.978 -12.632 -1.689 1.00 92.25 87 HIS A CA 1
ATOM 733 C C . HIS A 1 87 ? -2.298 -13.400 -1.837 1.00 92.25 87 HIS A C 1
ATOM 735 O O . HIS A 1 87 ? -3.318 -12.791 -2.150 1.00 92.25 87 HIS A O 1
ATOM 741 N N . TYR A 1 88 ? -2.297 -14.726 -1.716 1.00 90.81 88 TYR A N 1
ATOM 742 C CA . TYR A 1 88 ? -3.491 -15.576 -1.755 1.00 90.81 88 TYR A CA 1
ATOM 743 C C . TYR A 1 88 ? -4.107 -15.770 -0.364 1.00 90.81 88 TYR A C 1
ATOM 745 O O . TYR A 1 88 ? -5.279 -16.116 -0.255 1.00 90.81 88 TYR A O 1
ATOM 753 N N . VAL A 1 89 ? -3.348 -15.496 0.702 1.00 91.62 89 VAL A N 1
ATOM 754 C CA . VAL A 1 89 ? -3.855 -15.535 2.074 1.00 91.62 89 VAL A CA 1
ATOM 755 C C . VAL A 1 89 ? -4.827 -14.373 2.281 1.00 91.62 89 VAL A C 1
ATOM 757 O O . VAL A 1 89 ? -4.635 -13.267 1.763 1.00 91.62 89 VAL A O 1
ATOM 760 N N . ARG A 1 90 ? -5.902 -14.635 3.022 1.00 92.00 90 ARG A N 1
ATOM 761 C CA . ARG A 1 90 ? -6.973 -13.676 3.317 1.00 92.00 90 ARG A CA 1
ATOM 762 C C . ARG A 1 90 ? -7.089 -13.455 4.826 1.00 92.00 90 ARG A C 1
ATOM 764 O O . ARG A 1 90 ? -6.605 -14.288 5.593 1.00 92.00 90 ARG A O 1
ATOM 771 N N . PRO A 1 91 ? -7.707 -12.347 5.276 1.00 91.50 91 PRO A N 1
ATOM 772 C CA . PRO A 1 91 ? -7.937 -12.117 6.694 1.00 91.50 91 PRO A CA 1
ATOM 773 C C . PRO A 1 91 ? -8.774 -13.246 7.300 1.00 91.50 91 PRO A C 1
ATOM 775 O O . PRO A 1 91 ? -9.843 -13.573 6.790 1.00 91.50 91 PRO A O 1
ATOM 778 N N . ILE A 1 92 ? -8.306 -13.796 8.416 1.00 88.69 92 ILE A N 1
ATOM 779 C CA . ILE A 1 92 ? -9.005 -14.822 9.193 1.00 88.69 92 ILE A CA 1
ATOM 780 C C . ILE A 1 92 ? -9.272 -14.324 10.612 1.00 88.69 92 ILE A C 1
ATOM 782 O O . ILE A 1 92 ? -8.615 -13.407 11.109 1.00 88.69 92 ILE A O 1
ATOM 786 N N . VAL A 1 93 ? -10.263 -14.926 11.271 1.00 86.69 93 VAL A N 1
ATOM 787 C CA . VAL A 1 93 ? -10.545 -14.653 12.685 1.00 86.69 93 VAL A CA 1
ATOM 788 C C . VAL A 1 93 ? -9.405 -15.222 13.529 1.00 86.69 93 VAL A C 1
ATOM 790 O O . VAL A 1 93 ? -9.028 -16.382 13.361 1.00 86.69 93 VAL A O 1
ATOM 793 N N . ARG A 1 94 ? -8.873 -14.412 14.451 1.00 81.19 94 ARG A N 1
ATOM 794 C CA . ARG A 1 94 ? -7.831 -14.835 15.398 1.00 81.19 94 ARG A CA 1
ATOM 795 C C . ARG A 1 94 ? -8.263 -16.111 16.134 1.00 81.19 94 ARG A C 1
ATOM 797 O O . ARG A 1 94 ? -9.404 -16.199 16.580 1.00 81.19 94 ARG A O 1
ATOM 804 N N . GLY A 1 95 ? -7.356 -17.080 16.265 1.00 84.88 95 GLY A N 1
ATOM 805 C CA . GLY A 1 95 ? -7.640 -18.373 16.906 1.00 84.88 95 GLY A CA 1
ATOM 806 C C . GLY A 1 95 ? -8.260 -19.429 15.981 1.00 84.88 95 GLY A C 1
ATOM 807 O O . GLY A 1 95 ? -8.535 -20.537 16.428 1.00 84.88 95 GLY A O 1
ATOM 808 N N . LYS A 1 96 ? -8.455 -19.121 14.690 1.00 85.31 96 LYS A N 1
ATOM 809 C CA . LYS A 1 96 ? -8.756 -20.125 13.652 1.00 85.31 96 LYS A CA 1
ATOM 810 C C . LYS A 1 96 ? -7.506 -20.654 12.936 1.00 85.31 96 LYS A C 1
ATOM 812 O O . LYS A 1 96 ? -7.638 -21.393 11.975 1.00 85.31 96 LYS A O 1
ATOM 817 N N . GLU A 1 97 ? -6.313 -20.272 13.390 1.00 79.69 97 GLU A N 1
ATOM 818 C CA . GLU A 1 97 ? -5.032 -20.640 12.767 1.00 79.69 97 GLU A CA 1
ATOM 819 C C . GLU A 1 97 ? -4.712 -22.141 12.893 1.00 79.69 97 GLU A C 1
ATOM 821 O O . GLU A 1 97 ? -4.025 -22.685 12.039 1.00 79.69 97 GLU A O 1
ATOM 826 N N . THR A 1 98 ? -5.228 -22.806 13.933 1.00 75.19 98 THR A N 1
ATOM 827 C CA . THR A 1 98 ? -4.888 -24.189 14.325 1.00 75.19 98 THR A CA 1
ATOM 828 C C . THR A 1 98 ? -6.067 -25.163 14.273 1.00 75.19 98 THR A C 1
ATOM 830 O O . THR A 1 98 ? -5.953 -26.283 14.764 1.00 75.19 98 THR A O 1
ATOM 833 N N . LYS A 1 99 ? -7.220 -24.757 13.725 1.00 62.28 99 LYS A N 1
ATOM 834 C CA . LYS A 1 99 ? -8.361 -2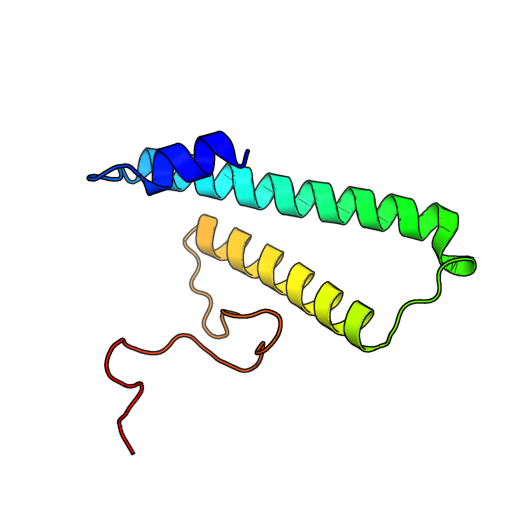5.668 13.570 1.00 62.28 99 LYS A CA 1
ATOM 835 C C . LYS A 1 99 ? -8.167 -26.504 12.305 1.00 62.28 99 LYS A C 1
ATOM 837 O O . LYS A 1 99 ? -8.432 -26.000 11.215 1.00 62.28 99 LYS A O 1
ATOM 842 N N . SER A 1 100 ? -7.668 -27.725 12.489 1.00 57.72 100 SER A N 1
ATOM 843 C CA . SER A 1 100 ? -7.771 -28.822 11.519 1.00 57.72 100 SER A CA 1
ATOM 844 C C . SER A 1 100 ? -9.193 -29.367 11.466 1.00 57.72 100 SER A C 1
ATOM 846 O O . SER A 1 100 ? -9.863 -29.344 12.527 1.00 57.72 100 SER A O 1
#

Foldseek 3Di:
DVVLVVVQVPDPDHDPVNVLVVLVVVLVVLVVVLVVVVVCCVVCVVVDDDDPLVVLLNVLSVVQSVVSVCVSVVHDDQQHQPDSVPRNDDDDDPPPPPDD

Radius of gyration: 16.83 Å; chains: 1; bounding box: 33×40×47 Å

Organism: Phocaeicola vulgatus (NCBI:txid821)

pLDDT: mean 93.34, std 6.44, range [57.72, 98.38]

Sequence (100 aa):
VAESYLSYCKKRKRRASRTRMLKRRMIKLLEKLLSQRDGIHSEYGALLRYTQDYHKRLSIIRKVLVQEKEMFEGRKVSDRIVSIDRHYVRPIVRGKETKS